Protein AF-A0A958NPY0-F1 (afdb_monomer_lite)

Structure (mmCIF, N/CA/C/O backbone):
data_AF-A0A958NPY0-F1
#
_entry.id   AF-A0A958NPY0-F1
#
loop_
_atom_site.group_PDB
_atom_site.id
_atom_site.type_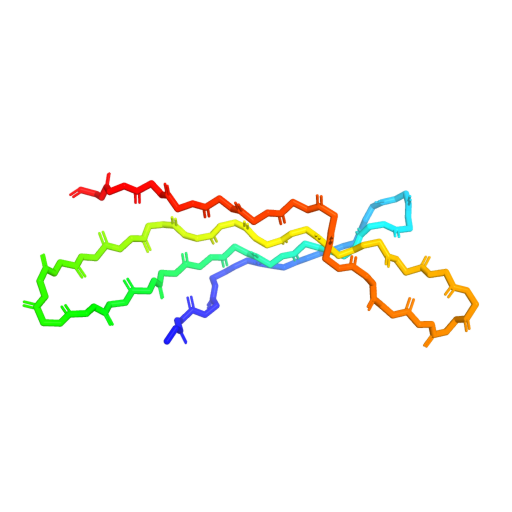symbol
_atom_site.label_atom_id
_atom_site.label_alt_id
_atom_site.label_comp_id
_atom_site.label_asym_id
_atom_site.label_entity_id
_atom_site.label_seq_id
_atom_site.pdbx_PDB_ins_code
_atom_site.Cartn_x
_atom_site.Cartn_y
_atom_site.Cartn_z
_atom_site.occupancy
_atom_site.B_iso_or_equiv
_atom_site.auth_seq_id
_atom_site.auth_comp_id
_atom_site.auth_asym_id
_atom_site.auth_atom_id
_atom_site.pdbx_PDB_model_num
ATOM 1 N N . PHE A 1 1 ? 2.433 1.334 12.011 1.00 90.00 1 PHE A N 1
ATOM 2 C CA . PHE A 1 1 ? 2.450 0.422 10.853 1.00 90.00 1 PHE A CA 1
ATOM 3 C C . PHE A 1 1 ? 3.540 -0.604 11.085 1.00 90.00 1 PHE A C 1
ATOM 5 O O . PHE A 1 1 ? 4.658 -0.209 11.394 1.00 90.00 1 PHE A O 1
ATOM 12 N N . THR A 1 2 ? 3.208 -1.884 10.974 1.00 96.50 2 THR A N 1
ATOM 13 C CA . THR A 1 2 ? 4.129 -3.006 11.156 1.00 96.50 2 THR A CA 1
ATOM 14 C C . THR A 1 2 ? 4.334 -3.678 9.809 1.00 96.50 2 THR A C 1
ATOM 16 O O . THR A 1 2 ? 3.396 -4.264 9.271 1.00 96.50 2 THR A O 1
ATOM 19 N N . ARG A 1 3 ? 5.552 -3.588 9.267 1.00 96.81 3 ARG A N 1
ATOM 20 C CA . ARG A 1 3 ? 5.939 -4.286 8.035 1.00 96.81 3 ARG A CA 1
ATOM 21 C C . ARG A 1 3 ? 5.996 -5.787 8.287 1.00 96.81 3 ARG A C 1
ATOM 23 O O . ARG A 1 3 ? 6.551 -6.211 9.297 1.00 96.81 3 ARG A O 1
ATOM 30 N N . GLN A 1 4 ? 5.427 -6.564 7.376 1.00 96.81 4 GLN A N 1
ATOM 31 C CA . GLN A 1 4 ? 5.403 -8.026 7.462 1.00 96.81 4 GLN A CA 1
ATOM 32 C C . GLN A 1 4 ? 6.098 -8.674 6.270 1.00 96.81 4 GLN A C 1
ATOM 34 O O . GLN A 1 4 ? 6.789 -9.675 6.438 1.00 96.81 4 GLN A O 1
ATOM 39 N N . HIS A 1 5 ? 5.942 -8.097 5.080 1.00 96.88 5 HIS A N 1
ATOM 40 C CA . HIS A 1 5 ? 6.576 -8.592 3.869 1.00 96.88 5 HIS A CA 1
ATOM 41 C C . HIS A 1 5 ? 6.947 -7.431 2.949 1.00 96.88 5 HIS A C 1
ATOM 43 O O . HIS A 1 5 ? 6.222 -6.442 2.868 1.00 96.88 5 HIS A O 1
ATOM 49 N N . GLU A 1 6 ? 8.073 -7.545 2.260 1.00 97.38 6 GLU A N 1
ATOM 50 C CA . GLU A 1 6 ? 8.513 -6.570 1.269 1.00 97.38 6 GLU A CA 1
ATOM 51 C C . GLU A 1 6 ? 9.317 -7.264 0.174 1.00 97.38 6 GLU A C 1
ATOM 53 O O . GLU A 1 6 ? 9.889 -8.336 0.387 1.00 97.38 6 GLU A O 1
ATOM 58 N N . GLY A 1 7 ? 9.346 -6.650 -1.001 1.00 96.94 7 GLY A N 1
ATOM 59 C CA . GLY A 1 7 ? 10.110 -7.152 -2.129 1.00 96.94 7 GLY A CA 1
ATOM 60 C C . GLY A 1 7 ? 10.075 -6.203 -3.314 1.00 96.94 7 GLY A C 1
ATOM 61 O O . GLY A 1 7 ? 9.463 -5.136 -3.273 1.00 96.94 7 GLY A O 1
ATOM 62 N N . GLU A 1 8 ? 10.737 -6.615 -4.388 1.00 95.94 8 GLU A N 1
ATOM 63 C CA . GLU A 1 8 ? 10.819 -5.856 -5.629 1.00 95.94 8 GLU A CA 1
ATOM 64 C C . GLU A 1 8 ? 10.545 -6.773 -6.823 1.00 95.94 8 GLU A C 1
ATOM 66 O O . GLU A 1 8 ? 11.043 -7.897 -6.892 1.00 95.94 8 GLU A O 1
ATOM 71 N N . SER A 1 9 ? 9.732 -6.305 -7.771 1.00 92.44 9 SER A N 1
ATOM 72 C CA . SER A 1 9 ? 9.483 -7.003 -9.030 1.00 92.44 9 SER A CA 1
ATOM 73 C C . SER A 1 9 ? 9.152 -6.017 -10.146 1.00 92.44 9 SER A C 1
ATOM 75 O O . SER A 1 9 ? 8.285 -5.157 -9.993 1.00 92.44 9 SER A O 1
ATOM 77 N N . GLY A 1 10 ? 9.850 -6.120 -11.281 1.00 90.62 10 GLY A N 1
ATOM 78 C CA . GLY A 1 10 ? 9.567 -5.306 -12.469 1.00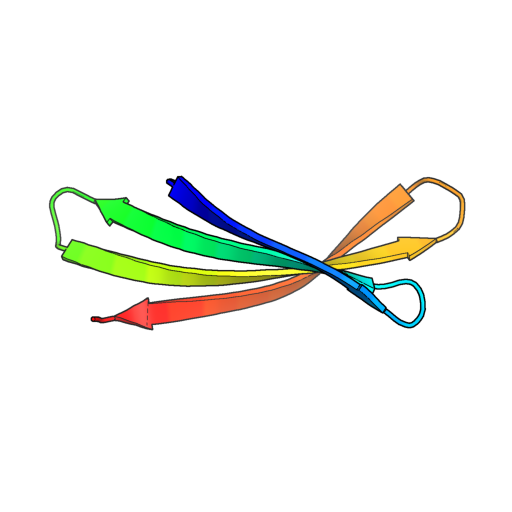 90.62 10 GLY A CA 1
ATOM 79 C C . GLY A 1 10 ? 9.659 -3.789 -12.240 1.00 90.62 10 GLY A C 1
ATOM 80 O O . GLY A 1 10 ? 8.856 -3.043 -12.799 1.00 90.62 10 GLY A O 1
ATOM 81 N N . GLY A 1 11 ? 10.588 -3.331 -11.390 1.00 91.19 11 GLY A N 1
ATOM 82 C CA . GLY A 1 11 ? 10.741 -1.912 -11.030 1.00 91.19 11 GLY A CA 1
ATOM 83 C C . GLY A 1 11 ? 9.655 -1.380 -10.085 1.00 91.19 11 GLY A C 1
ATOM 84 O O . GLY A 1 11 ? 9.480 -0.166 -9.951 1.00 91.19 11 GLY A O 1
ATOM 85 N N . VAL A 1 12 ? 8.895 -2.278 -9.454 1.00 95.69 12 VAL A N 1
ATOM 86 C CA . VAL A 1 12 ? 7.952 -1.956 -8.385 1.00 95.69 12 VAL A CA 1
ATOM 87 C C . VAL A 1 12 ? 8.464 -2.556 -7.086 1.00 95.69 12 VAL A C 1
ATOM 89 O O . VAL A 1 12 ? 8.607 -3.772 -6.977 1.00 95.69 12 VAL A O 1
ATOM 92 N N . VAL A 1 13 ? 8.684 -1.702 -6.096 1.00 96.81 13 VAL A N 1
ATOM 93 C CA . VAL A 1 13 ? 8.893 -2.098 -4.705 1.00 96.81 13 VAL A CA 1
ATOM 94 C C . VAL A 1 13 ? 7.525 -2.214 -4.051 1.00 96.81 13 VAL A C 1
ATOM 96 O O . VAL A 1 13 ? 6.688 -1.327 -4.211 1.00 96.81 13 VAL A O 1
ATOM 99 N N . TYR A 1 14 ? 7.275 -3.288 -3.317 1.00 97.06 14 TYR A N 1
ATOM 100 C CA . TYR A 1 14 ? 6.045 -3.448 -2.555 1.00 97.06 14 TYR A CA 1
ATOM 101 C C . TYR A 1 14 ? 6.339 -3.693 -1.081 1.00 97.06 14 TYR A C 1
ATOM 103 O O . TYR A 1 14 ? 7.335 -4.320 -0.722 1.00 97.06 14 TYR A O 1
ATOM 111 N N . VAL A 1 15 ? 5.449 -3.191 -0.229 1.00 97.38 15 VAL A N 1
ATOM 112 C CA . VAL A 1 15 ? 5.494 -3.363 1.223 1.00 97.38 15 VAL A CA 1
ATOM 113 C C . VAL A 1 15 ? 4.094 -3.722 1.699 1.00 97.38 15 VAL A C 1
ATOM 115 O O . VAL A 1 15 ? 3.146 -2.966 1.489 1.00 97.38 15 VAL A O 1
ATOM 118 N N . LEU A 1 16 ? 3.976 -4.876 2.346 1.00 97.31 16 LEU A N 1
ATOM 119 C CA . LEU A 1 16 ? 2.745 -5.390 2.932 1.00 97.31 16 LEU A CA 1
ATOM 120 C C . LEU A 1 16 ? 2.887 -5.379 4.453 1.00 97.31 16 LEU A C 1
ATOM 122 O O . LEU A 1 16 ? 3.934 -5.741 5.011 1.00 97.31 16 LEU A O 1
ATOM 126 N N . GLY A 1 17 ? 1.840 -4.964 5.149 1.00 97.62 17 GLY A N 1
ATOM 127 C CA . GLY A 1 17 ? 1.873 -4.940 6.601 1.00 97.62 17 GLY A CA 1
ATOM 128 C C . GLY A 1 17 ? 0.543 -4.611 7.246 1.00 97.62 17 GLY A C 1
ATOM 129 O O . GLY A 1 17 ? -0.482 -4.483 6.587 1.00 97.62 17 GLY A O 1
ATOM 130 N N . LEU A 1 18 ? 0.583 -4.443 8.564 1.00 97.62 18 LEU A N 1
ATOM 131 C CA . LEU A 1 18 ? -0.583 -4.120 9.375 1.00 97.62 18 LEU A CA 1
ATOM 132 C C . LEU A 1 18 ? -0.512 -2.670 9.861 1.00 97.62 18 LEU A C 1
ATOM 134 O O . LEU A 1 18 ? 0.491 -2.230 10.434 1.00 97.62 18 LEU A O 1
ATOM 138 N N . TYR A 1 19 ? -1.588 -1.917 9.681 1.00 96.75 19 TYR A N 1
ATOM 139 C CA . TYR A 1 19 ? -1.761 -0.596 10.268 1.00 96.75 19 TYR A CA 1
ATOM 140 C C . TYR A 1 19 ? -2.833 -0.642 11.353 1.00 96.75 19 TYR A C 1
ATOM 142 O O . TYR A 1 19 ? -4.016 -0.809 11.072 1.00 96.75 19 TYR A O 1
ATOM 150 N N . SER A 1 20 ? -2.403 -0.506 12.606 1.00 96.38 20 SER A N 1
ATOM 151 C CA . SER A 1 20 ? -3.291 -0.445 13.765 1.00 96.38 20 SER A CA 1
ATOM 152 C C . SER A 1 20 ? -3.665 0.995 14.086 1.00 96.38 20 SER A C 1
ATOM 154 O O . SER A 1 20 ? -2.797 1.865 14.184 1.00 96.38 20 SER A O 1
ATOM 156 N N . THR A 1 21 ? -4.956 1.222 14.292 1.00 94.44 21 THR A N 1
ATOM 157 C CA . THR A 1 21 ? -5.543 2.488 14.740 1.00 94.44 21 THR A CA 1
ATOM 158 C C . THR A 1 21 ? -6.420 2.234 15.971 1.00 94.44 21 THR A C 1
ATOM 160 O O . THR A 1 21 ? -6.819 1.090 16.196 1.00 94.44 21 THR A O 1
ATOM 163 N N . PRO A 1 22 ? -6.803 3.270 16.740 1.00 97.25 22 PRO A N 1
ATOM 164 C CA . PRO A 1 22 ? -7.796 3.116 17.808 1.00 97.25 22 PRO A CA 1
ATOM 165 C C . PRO A 1 22 ? -9.138 2.528 17.338 1.00 97.25 22 PRO A C 1
ATOM 167 O O . PRO A 1 22 ? -9.859 1.947 18.140 1.00 97.25 22 PRO A O 1
ATOM 170 N N . ASN A 1 23 ? -9.454 2.652 16.044 1.00 95.06 23 ASN A N 1
ATOM 171 C CA . ASN A 1 23 ? -10.720 2.219 15.453 1.00 95.06 23 ASN A CA 1
ATOM 172 C C . ASN A 1 23 ? -10.643 0.842 14.774 1.00 95.06 23 ASN A C 1
ATOM 174 O O . ASN A 1 23 ? -11.630 0.402 14.194 1.00 95.06 23 ASN A O 1
ATOM 178 N N . GLY A 1 24 ? -9.487 0.172 14.807 1.00 94.94 24 GLY A N 1
ATOM 179 C CA . GLY A 1 24 ? -9.311 -1.139 14.186 1.00 94.94 24 GLY A CA 1
ATOM 180 C C . GLY A 1 24 ? -7.976 -1.313 13.473 1.00 94.94 24 GLY A C 1
ATOM 181 O O . GLY A 1 24 ? -7.134 -0.409 13.424 1.00 94.94 24 GLY A O 1
ATOM 182 N N . ASN A 1 25 ? -7.800 -2.513 12.925 1.00 96.94 25 ASN A N 1
ATOM 183 C CA . ASN A 1 25 ? -6.602 -2.929 12.212 1.00 96.94 25 ASN A CA 1
ATOM 184 C C . ASN A 1 25 ? -6.889 -3.049 10.716 1.00 96.94 25 ASN A C 1
ATOM 186 O O . ASN A 1 25 ? -7.927 -3.572 10.315 1.00 96.94 25 ASN A O 1
ATOM 190 N N . PHE A 1 26 ? -5.928 -2.613 9.910 1.00 97.50 26 PHE A N 1
ATOM 191 C CA . PHE A 1 26 ? -5.993 -2.674 8.457 1.00 97.50 26 PHE A CA 1
ATOM 192 C C . PHE A 1 26 ? -4.809 -3.467 7.924 1.00 97.50 26 PHE A C 1
ATOM 194 O O . PHE A 1 26 ? -3.669 -3.215 8.323 1.00 97.50 26 PHE A O 1
ATOM 201 N N . GLU A 1 27 ? -5.064 -4.388 7.004 1.00 97.38 27 GLU A N 1
ATOM 202 C CA . GLU A 1 27 ? -4.028 -4.883 6.105 1.00 97.38 27 GLU A CA 1
ATOM 203 C C . GLU A 1 27 ? -3.746 -3.790 5.072 1.00 97.38 27 GLU A C 1
ATOM 205 O O . GLU A 1 27 ? -4.661 -3.226 4.468 1.00 97.38 27 GLU A O 1
ATOM 2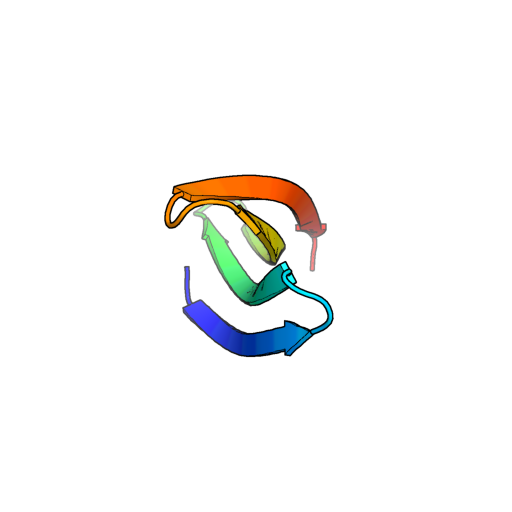10 N N . VAL A 1 28 ? -2.474 -3.428 4.930 1.00 97.62 28 VAL A N 1
ATOM 211 C CA . VAL A 1 28 ? -2.024 -2.338 4.067 1.00 97.62 28 VAL A CA 1
ATOM 212 C C . VAL A 1 28 ? -1.037 -2.876 3.054 1.00 97.62 28 VAL A C 1
ATOM 214 O O . VAL A 1 28 ? 0.010 -3.409 3.427 1.00 97.62 28 VAL A O 1
ATOM 217 N N . ASN A 1 29 ? -1.352 -2.660 1.779 1.00 97.62 29 ASN A N 1
ATOM 218 C CA . ASN A 1 29 ? -0.500 -3.015 0.653 1.00 97.62 29 ASN A CA 1
ATOM 219 C C . ASN A 1 29 ? -0.057 -1.729 -0.046 1.00 97.62 29 ASN A C 1
ATOM 221 O O . ASN A 1 29 ? -0.887 -0.970 -0.553 1.00 97.62 29 ASN A O 1
ATOM 225 N N . ILE A 1 30 ? 1.249 -1.479 -0.059 1.00 97.38 30 ILE A N 1
ATOM 226 C CA . ILE A 1 30 ? 1.865 -0.299 -0.665 1.00 97.38 30 ILE A CA 1
ATOM 227 C C . ILE A 1 30 ? 2.689 -0.766 -1.860 1.00 97.38 30 ILE A C 1
ATOM 229 O O . ILE A 1 30 ? 3.569 -1.607 -1.697 1.00 97.38 30 ILE A O 1
ATOM 233 N N . TYR A 1 31 ? 2.445 -0.198 -3.038 1.00 97.44 31 TYR A N 1
ATOM 234 C CA . TYR A 1 31 ? 3.214 -0.460 -4.253 1.00 97.44 31 TYR A CA 1
ATOM 235 C C . TYR A 1 31 ? 3.831 0.843 -4.752 1.00 97.44 31 TYR A C 1
ATOM 237 O O . TYR A 1 31 ? 3.128 1.812 -5.042 1.00 97.44 31 TYR A O 1
ATOM 245 N N . ILE A 1 32 ? 5.151 0.863 -4.878 1.00 97.50 32 ILE A N 1
ATOM 246 C CA . ILE A 1 32 ? 5.957 2.024 -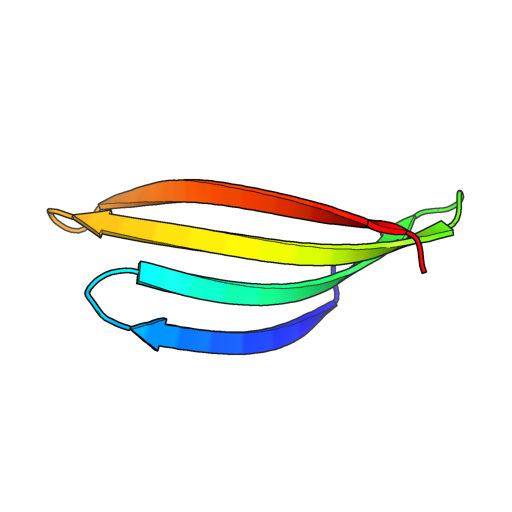5.242 1.00 97.50 32 ILE A CA 1
ATOM 247 C C . ILE A 1 32 ? 6.654 1.709 -6.558 1.00 97.50 32 ILE A C 1
ATOM 249 O O . ILE A 1 32 ? 7.442 0.772 -6.641 1.00 97.50 32 ILE A O 1
ATOM 253 N N . ARG A 1 33 ? 6.383 2.492 -7.600 1.00 96.50 33 ARG A N 1
ATOM 254 C CA . ARG A 1 33 ? 7.158 2.424 -8.839 1.00 96.50 33 ARG A CA 1
ATOM 255 C C . ARG A 1 33 ? 8.431 3.241 -8.661 1.00 96.50 33 ARG A C 1
ATOM 257 O O . ARG A 1 33 ? 8.348 4.416 -8.311 1.00 96.50 33 ARG A O 1
ATOM 264 N N . VAL A 1 34 ? 9.578 2.638 -8.944 1.00 93.50 34 VAL A N 1
ATOM 265 C CA . VAL A 1 34 ? 10.871 3.326 -8.910 1.00 93.50 34 VAL A CA 1
ATOM 266 C C . VAL A 1 34 ? 11.289 3.652 -10.340 1.00 93.50 34 VAL A C 1
ATOM 268 O O . VAL A 1 34 ? 11.353 2.773 -11.198 1.00 93.50 34 VAL A O 1
ATOM 271 N N . ALA A 1 35 ? 11.539 4.926 -10.621 1.00 91.06 35 ALA A N 1
ATOM 272 C CA . ALA A 1 35 ? 12.046 5.390 -11.906 1.00 91.06 35 ALA A CA 1
ATOM 273 C C . ALA A 1 35 ? 12.988 6.571 -11.678 1.00 91.06 35 ALA A C 1
ATOM 275 O O . ALA A 1 35 ? 12.675 7.460 -10.898 1.00 91.06 35 ALA A O 1
ATOM 276 N N . GLN A 1 36 ? 14.136 6.584 -12.364 1.00 88.69 36 GLN A N 1
ATOM 277 C CA . GLN A 1 36 ? 15.106 7.689 -12.286 1.00 88.69 36 GLN A CA 1
ATOM 278 C C . GLN A 1 36 ? 15.533 8.033 -10.841 1.00 88.69 36 GLN A C 1
ATOM 280 O O . GLN A 1 36 ? 15.700 9.197 -10.503 1.00 88.69 36 GLN A O 1
ATOM 285 N N . ASN A 1 37 ? 15.715 7.011 -9.993 1.00 86.69 37 ASN A N 1
ATOM 286 C CA . ASN A 1 37 ? 16.023 7.132 -8.557 1.00 86.69 37 ASN A CA 1
ATOM 287 C C . ASN A 1 37 ? 14.944 7.824 -7.702 1.00 86.69 37 ASN A C 1
ATOM 289 O O . ASN A 1 37 ? 15.184 8.104 -6.530 1.00 86.69 37 ASN A O 1
ATOM 293 N N . GLU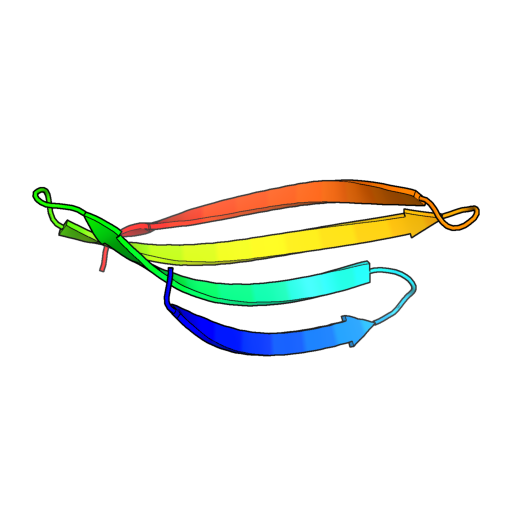 A 1 38 ? 13.748 8.038 -8.246 1.00 92.81 38 GLU A N 1
ATOM 294 C CA . GLU A 1 38 ? 12.591 8.543 -7.514 1.00 92.81 38 GLU A CA 1
ATOM 295 C C . GLU A 1 38 ? 11.531 7.449 -7.348 1.00 92.81 38 GLU A C 1
ATOM 297 O O . GLU A 1 38 ? 11.287 6.635 -8.245 1.00 92.81 38 GLU A O 1
ATOM 302 N N . GLY A 1 39 ? 10.897 7.423 -6.175 1.00 92.31 39 GLY A N 1
ATOM 303 C CA . GLY A 1 39 ? 9.817 6.499 -5.847 1.00 92.31 39 GLY A CA 1
ATOM 304 C C . GLY A 1 39 ? 8.461 7.193 -5.904 1.00 92.31 39 GLY A C 1
ATOM 305 O O . GLY A 1 39 ? 8.244 8.191 -5.221 1.00 92.31 39 GLY A O 1
ATOM 306 N N . TRP A 1 40 ? 7.529 6.629 -6.666 1.00 95.00 40 TRP A N 1
ATOM 307 C CA . TRP A 1 40 ? 6.162 7.128 -6.803 1.00 95.00 40 TRP A CA 1
ATOM 308 C C . TRP A 1 40 ? 5.184 6.075 -6.299 1.00 95.00 40 TRP A C 1
ATOM 310 O O . TRP A 1 40 ? 5.235 4.924 -6.739 1.00 95.0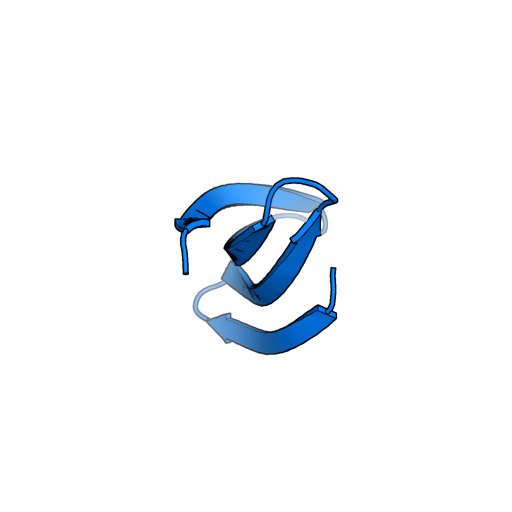0 40 TRP A O 1
ATOM 320 N N . ILE A 1 41 ? 4.273 6.452 -5.397 1.00 95.00 41 ILE A N 1
ATOM 321 C CA . ILE A 1 41 ? 3.201 5.545 -4.968 1.00 95.00 41 ILE A CA 1
ATOM 322 C C . ILE A 1 41 ? 2.334 5.248 -6.190 1.00 95.00 41 ILE A C 1
ATOM 324 O O . ILE A 1 41 ? 1.682 6.132 -6.739 1.00 95.00 41 ILE A O 1
ATOM 328 N N . ARG A 1 42 ? 2.352 3.990 -6.622 1.00 95.38 42 ARG A N 1
ATOM 329 C CA . ARG A 1 42 ? 1.552 3.493 -7.738 1.00 95.38 42 ARG A CA 1
ATOM 330 C C . ARG A 1 42 ? 0.181 3.031 -7.258 1.00 95.38 42 ARG A C 1
ATOM 332 O O . ARG A 1 42 ? -0.814 3.315 -7.911 1.00 95.38 42 ARG A O 1
ATOM 339 N N . GLU A 1 43 ? 0.144 2.301 -6.149 1.00 97.06 43 GLU A N 1
ATOM 340 C CA . GLU A 1 43 ? -1.087 1.791 -5.546 1.00 97.06 43 GLU A CA 1
ATOM 341 C C . GLU A 1 43 ? -0.930 1.750 -4.025 1.00 97.06 43 GLU A C 1
ATOM 343 O O . GLU A 1 43 ? 0.130 1.400 -3.502 1.00 97.06 43 GLU A O 1
ATOM 348 N N . LEU A 1 44 ? -2.000 2.115 -3.324 1.00 97.00 44 LEU A N 1
ATOM 349 C CA . LEU A 1 44 ? -2.114 2.018 -1.878 1.00 97.00 44 LEU A CA 1
ATOM 350 C C . LEU A 1 44 ? -3.483 1.425 -1.559 1.00 97.00 44 LEU A C 1
ATOM 352 O O . LEU A 1 44 ? -4.507 2.008 -1.920 1.00 97.00 44 LEU A O 1
ATOM 356 N N . ARG A 1 45 ? -3.499 0.272 -0.894 1.00 97.00 45 ARG A N 1
ATOM 357 C CA . ARG A 1 45 ? -4.730 -0.428 -0.529 1.00 97.00 45 ARG A CA 1
ATOM 358 C C . ARG A 1 45 ? -4.806 -0.637 0.972 1.00 97.00 45 ARG A C 1
ATOM 360 O O . ARG A 1 45 ? -3.813 -1.019 1.585 1.00 97.00 45 ARG A O 1
ATOM 367 N N . PHE A 1 46 ? -5.999 -0.421 1.518 1.00 96.38 46 PHE A N 1
ATOM 368 C CA . PHE A 1 46 ? -6.358 -0.734 2.895 1.00 96.38 46 PHE A CA 1
ATOM 369 C C . PHE A 1 46 ? -7.534 -1.702 2.881 1.00 96.38 46 PHE A C 1
ATOM 371 O O . PHE A 1 46 ? -8.558 -1.411 2.265 1.00 96.38 46 PHE A O 1
ATOM 378 N N . GLU A 1 47 ? -7.394 -2.825 3.571 1.00 95.69 47 GLU A N 1
ATOM 379 C CA . GLU A 1 47 ? -8.464 -3.800 3.768 1.00 95.69 47 GLU A CA 1
ATOM 380 C C . GLU A 1 47 ? -8.676 -3.985 5.275 1.00 95.69 47 GLU A C 1
ATOM 382 O O . GLU A 1 47 ? -7.722 -4.127 6.043 1.00 95.69 47 GLU A O 1
ATOM 387 N N . THR A 1 48 ? -9.927 -3.891 5.728 1.00 91.94 48 THR A N 1
ATOM 388 C CA . THR A 1 48 ? -10.282 -4.128 7.134 1.00 91.94 48 THR A CA 1
ATOM 389 C C . THR A 1 48 ? -10.165 -5.609 7.454 1.00 91.94 48 THR A C 1
ATOM 391 O O . THR A 1 48 ? -10.667 -6.431 6.687 1.00 91.94 48 THR A O 1
ATOM 394 N N . ARG A 1 49 ? -9.554 -5.927 8.596 1.00 77.62 49 ARG A N 1
ATOM 395 C CA . ARG A 1 49 ? -9.501 -7.292 9.126 1.00 77.62 49 ARG A CA 1
ATOM 396 C C . ARG A 1 49 ? -10.698 -7.643 9.996 1.00 77.62 49 ARG A C 1
ATOM 398 O O . ARG A 1 49 ? -11.196 -6.729 10.690 1.00 77.62 49 ARG A O 1
#

Foldseek 3Di:
DDWDDWDDDPQKTKTWDWDDDPVAIWTWIWIWRADPNDTDTPDIDTDGD

pLDDT: mean 95.0, std 3.63, range [77.62, 97.62]

Secondary structure (DSSP, 8-state):
-EEEEEEEETTEEEEEEEEEETTEEEEEEEEEEEETTEEEEEEEEEEE-

Radius of gyration: 11.96 Å; chains: 1; bounding box: 27×17×30 Å

Sequence (49 aa):
FTRQHEGESGGVVYVLGLYSTPNGNFEVNIYIRVAQNEGWIRELRFETR